Protein AF-A0A352UNN5-F1 (afdb_monomer)

Foldseek 3Di:
DDDPDDKDKDKDAQVNLVVLVVCVCVDCPSVVVDDDDPPDDDDDPSRCCVVCVVDRMDMDMD

Mean predicted aligned error: 5.94 Å

Solvent-accessible surface area (backbone atoms only — not comparable to full-atom values): 4094 Å² total; per-residue (Å²): 135,84,89,80,83,84,73,46,82,49,65,53,44,58,68,58,50,50,57,45,64,77,45,40,71,76,36,49,73,68,52,69,74,42,94,68,85,74,86,73,95,69,70,53,71,65,52,41,50,70,74,44,68,87,55,65,55,50,83,44,80,86

Radius of gyration: 14.74 Å; Cα contacts (8 Å, |Δi|>4): 45; chains: 1; bounding box: 35×25×38 Å

Structure (mmCIF, N/CA/C/O backbone):
data_AF-A0A352UNN5-F1
#
_entry.id   AF-A0A352UNN5-F1
#
loop_
_atom_site.group_PDB
_atom_site.id
_atom_site.type_symbol
_atom_site.label_atom_id
_atom_site.label_alt_id
_atom_site.label_comp_id
_atom_site.label_asym_id
_atom_site.label_entity_id
_atom_site.label_seq_id
_atom_site.pdbx_PDB_ins_code
_atom_site.Cartn_x
_atom_site.Cartn_y
_atom_site.Cartn_z
_atom_site.occupancy
_atom_site.B_iso_or_equiv
_atom_site.auth_seq_id
_atom_site.auth_comp_id
_atom_site.auth_asym_id
_atom_site.aut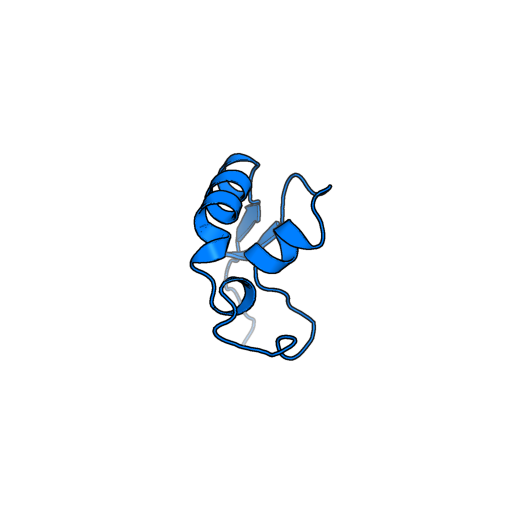h_atom_id
_atom_site.pdbx_PDB_model_num
ATOM 1 N N . PRO A 1 1 ? 22.547 -13.539 -20.972 1.00 76.50 1 PRO A N 1
ATOM 2 C CA . PRO A 1 1 ? 21.517 -12.806 -21.755 1.00 76.50 1 PRO A CA 1
ATOM 3 C C . PRO A 1 1 ? 21.127 -11.497 -21.051 1.00 76.50 1 PRO A C 1
ATOM 5 O O . PRO A 1 1 ? 21.029 -11.498 -19.829 1.00 76.50 1 PRO A O 1
ATOM 8 N N . VAL A 1 2 ? 20.941 -10.396 -21.789 1.00 85.62 2 VAL A N 1
ATOM 9 C CA . VAL A 1 2 ? 20.499 -9.111 -21.209 1.00 85.62 2 VAL A CA 1
ATOM 10 C C . VAL A 1 2 ? 18.978 -9.133 -21.054 1.00 85.62 2 VAL A C 1
ATOM 12 O O . VAL A 1 2 ? 18.275 -9.440 -22.016 1.00 85.62 2 VAL A O 1
ATOM 15 N N . ASN A 1 3 ? 18.474 -8.828 -19.857 1.00 86.94 3 ASN A N 1
ATOM 16 C CA . ASN A 1 3 ? 17.038 -8.716 -19.605 1.00 86.94 3 ASN A CA 1
ATOM 17 C C . ASN A 1 3 ? 16.460 -7.523 -20.396 1.00 86.94 3 ASN A C 1
ATOM 19 O O . ASN A 1 3 ? 16.985 -6.416 -20.304 1.00 86.94 3 ASN A O 1
ATOM 23 N N . ARG A 1 4 ? 15.409 -7.767 -21.191 1.00 91.94 4 ARG A N 1
ATOM 24 C CA . ARG A 1 4 ? 14.696 -6.765 -22.009 1.00 91.94 4 ARG A CA 1
ATOM 25 C C . ARG A 1 4 ? 13.228 -6.590 -21.598 1.00 91.94 4 ARG A C 1
ATOM 27 O O . ARG A 1 4 ? 12.455 -6.016 -22.359 1.00 91.94 4 ARG A O 1
ATOM 34 N N . ALA A 1 5 ? 12.825 -7.135 -20.451 1.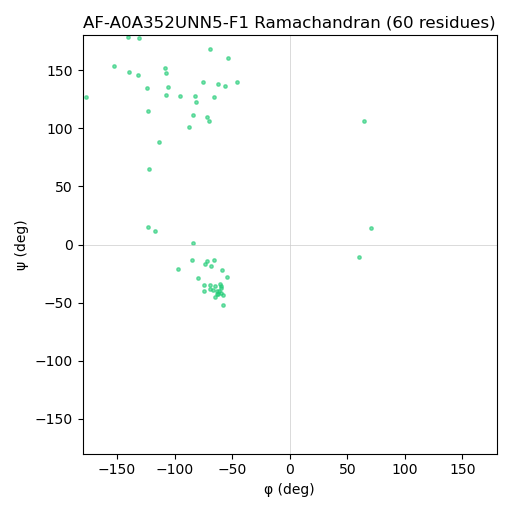00 92.94 5 ALA A N 1
ATOM 35 C CA . ALA A 1 5 ? 11.466 -6.980 -19.954 1.00 92.94 5 ALA A CA 1
ATOM 36 C C . ALA A 1 5 ? 11.158 -5.497 -19.692 1.00 92.94 5 ALA A C 1
ATOM 38 O O . ALA A 1 5 ? 12.000 -4.763 -19.173 1.00 92.94 5 ALA A O 1
ATOM 39 N N . VAL A 1 6 ? 9.953 -5.074 -20.069 1.00 94.19 6 VAL A N 1
ATOM 40 C CA . VAL A 1 6 ? 9.440 -3.726 -19.808 1.00 94.19 6 VAL A CA 1
ATOM 41 C C . VAL A 1 6 ? 8.617 -3.782 -18.529 1.00 94.19 6 VAL A C 1
ATOM 43 O O . VAL A 1 6 ? 7.722 -4.615 -18.421 1.00 94.19 6 VAL A O 1
ATOM 46 N N . CYS A 1 7 ? 8.932 -2.900 -17.585 1.00 95.62 7 CYS A N 1
ATOM 47 C CA . CYS A 1 7 ? 8.117 -2.649 -16.401 1.00 95.62 7 CYS A CA 1
ATOM 48 C C . CYS A 1 7 ? 7.439 -1.290 -16.545 1.00 95.62 7 CYS A C 1
ATOM 50 O O . CYS A 1 7 ? 8.028 -0.353 -17.096 1.00 95.62 7 CYS A O 1
ATOM 52 N N . TRP A 1 8 ? 6.238 -1.159 -15.996 1.00 96.88 8 TRP A N 1
ATOM 53 C CA . TRP A 1 8 ? 5.525 0.111 -15.944 1.00 96.88 8 TRP A CA 1
ATOM 54 C C . TRP A 1 8 ? 5.483 0.655 -14.526 1.00 96.88 8 TRP A C 1
ATOM 56 O O . TRP A 1 8 ? 5.504 -0.086 -13.546 1.00 96.88 8 TRP A O 1
ATOM 66 N N . LEU A 1 9 ? 5.412 1.980 -14.432 1.00 97.69 9 LEU A N 1
ATOM 67 C CA . LEU A 1 9 ? 5.279 2.692 -13.173 1.00 97.69 9 LEU A CA 1
ATOM 68 C C . LEU A 1 9 ? 3.871 3.260 -13.056 1.00 97.69 9 LEU A C 1
ATOM 70 O O . LEU A 1 9 ? 3.404 3.958 -13.956 1.00 97.69 9 LEU A O 1
ATOM 74 N N . THR A 1 10 ? 3.212 2.995 -11.936 1.00 98.00 10 THR A N 1
ATOM 75 C CA . THR A 1 10 ? 1.904 3.571 -11.626 1.00 98.00 10 THR A CA 1
ATOM 76 C C . THR A 1 10 ? 1.804 3.949 -10.150 1.00 98.00 10 THR A C 1
ATOM 78 O O . THR A 1 10 ? 2.745 3.765 -9.374 1.00 98.00 10 THR A O 1
ATOM 81 N N . TYR A 1 11 ? 0.667 4.518 -9.762 1.00 98.06 11 TYR A N 1
ATOM 82 C CA . TYR A 1 11 ? 0.405 4.994 -8.414 1.00 98.06 11 TYR A CA 1
ATOM 83 C C . TYR A 1 11 ? -1.021 4.659 -7.983 1.00 98.06 11 TYR A C 1
ATOM 85 O O . TYR A 1 11 ? -1.948 4.679 -8.790 1.00 98.06 11 TYR A O 1
ATOM 93 N N . THR A 1 12 ? -1.208 4.420 -6.687 1.00 97.94 12 THR A N 1
ATOM 94 C CA . THR A 1 12 ? -2.544 4.465 -6.079 1.00 97.94 12 THR A CA 1
ATOM 95 C C . THR A 1 12 ? -3.068 5.903 -6.040 1.00 97.94 12 THR A C 1
ATOM 97 O O . THR A 1 12 ? -2.299 6.858 -6.147 1.00 97.94 12 THR A O 1
ATOM 100 N N . ASN A 1 13 ? -4.353 6.065 -5.749 1.00 97.88 13 ASN A N 1
ATOM 101 C CA . ASN A 1 13 ? -4.987 7.358 -5.491 1.00 97.88 13 ASN A CA 1
ATOM 102 C C . ASN A 1 13 ? -5.829 7.313 -4.202 1.00 97.88 13 ASN A C 1
ATOM 104 O O . ASN A 1 13 ? -5.942 6.264 -3.563 1.00 97.88 13 ASN A O 1
ATOM 108 N N . GLU A 1 14 ? -6.427 8.446 -3.836 1.00 97.62 14 GLU A N 1
ATOM 109 C CA . GLU A 1 14 ? -7.265 8.569 -2.636 1.00 97.62 14 GLU A CA 1
ATOM 110 C C . GLU A 1 14 ? -8.471 7.625 -2.661 1.00 97.62 14 GLU A C 1
ATOM 112 O O . GLU A 1 14 ? -8.811 7.039 -1.636 1.00 97.62 14 GLU A O 1
ATOM 117 N N . GLU A 1 15 ? -9.058 7.403 -3.839 1.00 98.06 15 GLU A N 1
ATOM 118 C CA . GLU A 1 15 ? -10.171 6.467 -4.018 1.00 98.06 15 GLU A CA 1
ATOM 119 C C . GLU A 1 15 ? -9.758 5.024 -3.694 1.00 98.06 15 GLU A C 1
ATOM 121 O O . GLU A 1 15 ? -10.448 4.310 -2.970 1.00 98.06 15 GLU A O 1
ATOM 126 N N . THR A 1 16 ? -8.567 4.614 -4.135 1.00 97.62 16 THR A N 1
ATOM 127 C CA . THR A 1 16 ? -7.982 3.315 -3.775 1.00 97.62 16 THR A CA 1
ATOM 128 C C . THR A 1 16 ? -7.812 3.203 -2.261 1.00 97.62 16 THR A C 1
ATOM 130 O O . THR A 1 16 ? -8.095 2.160 -1.674 1.00 97.62 16 THR A O 1
ATOM 133 N N . HIS A 1 17 ? -7.362 4.276 -1.602 1.00 97.25 17 HIS A N 1
ATOM 134 C CA . HIS A 1 17 ? -7.177 4.267 -0.151 1.00 97.25 17 HIS A CA 1
ATOM 135 C C . HIS A 1 17 ? -8.504 4.204 0.596 1.00 97.25 17 HIS A C 1
ATOM 137 O O . HIS A 1 17 ? -8.583 3.514 1.608 1.00 97.25 17 HIS A O 1
ATOM 143 N N . ARG A 1 18 ? -9.538 4.897 0.107 1.00 97.44 18 ARG A N 1
ATOM 144 C CA . ARG A 1 18 ? -10.895 4.836 0.658 1.00 97.44 18 ARG A CA 1
ATOM 145 C C . ARG A 1 18 ? -11.423 3.403 0.628 1.00 97.44 18 ARG A C 1
ATOM 147 O O . ARG A 1 18 ? -11.773 2.878 1.680 1.00 97.44 18 ARG A O 1
ATOM 154 N N . ILE A 1 19 ? -11.365 2.749 -0.534 1.00 97.38 19 ILE A N 1
ATOM 155 C CA . ILE A 1 19 ? -11.820 1.360 -0.711 1.00 97.38 19 ILE A CA 1
ATOM 156 C C . ILE A 1 19 ? -11.084 0.409 0.241 1.00 97.38 19 ILE A C 1
ATOM 158 O O . ILE A 1 19 ? -11.706 -0.450 0.865 1.00 97.38 19 ILE A O 1
ATOM 162 N N . ILE A 1 20 ? -9.764 0.565 0.380 1.00 95.56 20 ILE A N 1
ATOM 163 C CA . ILE A 1 20 ? -8.967 -0.278 1.279 1.00 95.56 20 ILE A CA 1
ATOM 164 C C . ILE A 1 20 ? -9.368 -0.058 2.742 1.00 95.56 20 ILE A C 1
ATOM 166 O O . ILE A 1 20 ? -9.561 -1.035 3.460 1.00 95.56 20 ILE A O 1
ATOM 170 N N . ARG A 1 21 ? -9.539 1.198 3.179 1.00 94.25 21 ARG A N 1
ATOM 171 C CA . ARG A 1 21 ? -9.960 1.522 4.554 1.00 94.25 21 ARG A CA 1
ATOM 172 C C . ARG A 1 21 ? -11.334 0.946 4.893 1.00 94.25 21 ARG A C 1
ATOM 174 O O . ARG A 1 21 ? -11.505 0.427 5.988 1.00 94.25 21 ARG A O 1
ATOM 181 N N . GLU A 1 22 ? -12.270 0.989 3.947 1.00 96.56 22 GLU A N 1
ATOM 182 C CA . GLU A 1 22 ? -13.625 0.431 4.090 1.00 96.56 22 GLU A CA 1
ATOM 183 C C . GLU A 1 22 ? -13.658 -1.099 4.220 1.00 96.56 22 GLU A C 1
ATOM 185 O O . GLU A 1 22 ? -14.694 -1.64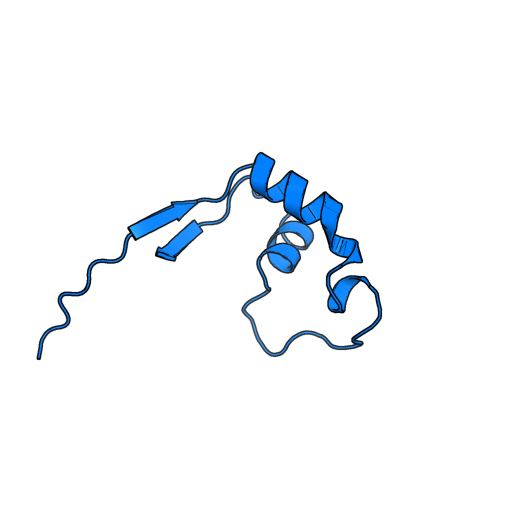4 4.578 1.00 96.56 22 GLU A O 1
ATOM 190 N N . ASN A 1 23 ? -12.550 -1.790 3.925 1.00 95.00 23 ASN A N 1
ATOM 191 C CA . ASN A 1 23 ? -12.457 -3.252 3.941 1.00 95.00 23 ASN A CA 1
ATOM 192 C C . ASN A 1 23 ? -11.347 -3.772 4.875 1.00 95.00 23 ASN A C 1
ATOM 194 O O . ASN A 1 23 ? -10.944 -4.933 4.759 1.00 95.00 23 ASN A O 1
ATOM 198 N N . LEU A 1 24 ? -10.805 -2.936 5.772 1.00 91.00 24 LEU A N 1
ATOM 199 C CA . LEU A 1 24 ? -9.726 -3.347 6.683 1.00 91.00 24 LEU A CA 1
ATOM 200 C C . LEU A 1 24 ? -10.149 -4.495 7.604 1.00 91.00 24 LEU A C 1
ATOM 202 O O . LEU A 1 24 ? -9.344 -5.375 7.884 1.00 91.00 24 LEU A O 1
ATOM 206 N N . ASP A 1 25 ? -11.412 -4.529 8.012 1.00 89.38 25 ASP A N 1
ATOM 207 C CA . ASP A 1 25 ? -12.025 -5.579 8.831 1.00 89.38 25 ASP A CA 1
ATOM 208 C C . ASP A 1 25 ? -11.960 -6.974 8.191 1.00 89.38 25 ASP A C 1
ATOM 210 O O . ASP A 1 25 ? -12.019 -7.983 8.887 1.00 89.38 25 ASP A O 1
ATOM 214 N N . ARG A 1 26 ? -11.793 -7.046 6.867 1.00 88.88 26 ARG A N 1
ATOM 215 C CA . ARG A 1 26 ? -11.645 -8.306 6.127 1.00 88.88 26 ARG A CA 1
ATOM 216 C C . 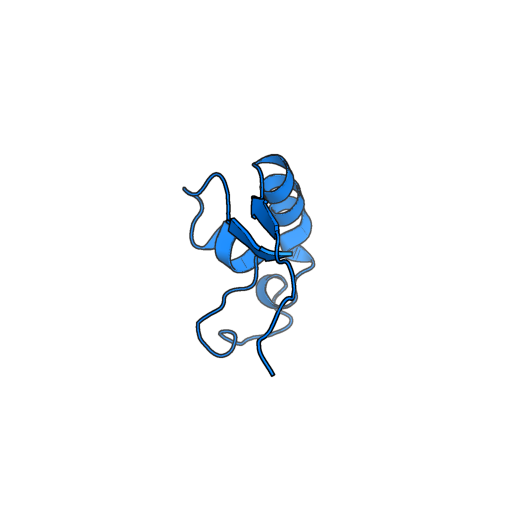ARG A 1 26 ? -10.207 -8.816 6.108 1.00 88.88 26 ARG A C 1
ATOM 218 O O . ARG A 1 26 ? -9.974 -9.952 5.696 1.00 88.88 26 ARG A O 1
ATOM 225 N N . CYS A 1 27 ? -9.237 -7.990 6.495 1.00 84.00 27 CYS A N 1
ATOM 226 C CA . CYS A 1 27 ? -7.836 -8.380 6.545 1.00 84.00 27 CYS A CA 1
ATOM 227 C C . CYS A 1 27 ? -7.559 -9.145 7.852 1.00 84.00 27 CYS A C 1
ATOM 229 O O . CYS A 1 27 ? -7.746 -8.568 8.923 1.00 84.00 27 CYS A O 1
ATOM 231 N N . PRO A 1 28 ? -7.048 -10.393 7.804 1.00 81.19 28 PRO A N 1
ATOM 232 C CA . PRO A 1 28 ? -6.802 -11.216 8.995 1.00 81.19 28 PRO A CA 1
ATOM 233 C C . PRO A 1 28 ? -5.925 -10.560 10.072 1.00 81.19 28 PRO A C 1
ATOM 235 O O . PRO A 1 28 ? -6.067 -10.871 11.255 1.00 81.19 28 PRO A O 1
ATOM 238 N N . LEU A 1 29 ? -5.030 -9.654 9.654 1.00 78.06 29 LEU A N 1
ATOM 239 C CA . LEU A 1 29 ? -4.169 -8.859 10.538 1.00 78.06 29 LEU A CA 1
ATOM 240 C C . LEU A 1 29 ? -4.957 -7.822 11.350 1.00 78.06 29 LEU A C 1
ATOM 242 O O . LEU A 1 29 ? -4.609 -7.543 12.490 1.00 78.06 29 LEU A O 1
ATOM 246 N N . TYR A 1 30 ? -6.006 -7.244 10.766 1.00 78.94 30 TYR A N 1
ATOM 247 C CA . TYR A 1 30 ? -6.836 -6.215 11.400 1.00 78.94 30 TYR A CA 1
ATOM 248 C C . TYR A 1 30 ? -8.111 -6.789 12.027 1.00 78.94 30 TYR A C 1
ATOM 250 O O . TYR A 1 30 ? -8.676 -6.182 12.931 1.00 78.94 30 TYR A O 1
ATOM 258 N N . SER A 1 31 ? -8.543 -7.972 11.592 1.00 80.81 31 SER A N 1
ATOM 259 C CA . SER A 1 31 ? -9.711 -8.679 12.116 1.00 80.81 31 SER A CA 1
ATOM 260 C C . SER A 1 31 ? -9.415 -9.505 13.377 1.00 80.81 31 SER A C 1
ATOM 262 O O . SER A 1 31 ? -10.298 -10.209 13.863 1.00 80.81 31 SER A O 1
ATOM 264 N N . GLY A 1 32 ? -8.172 -9.488 13.877 1.00 73.50 32 GLY A N 1
ATOM 265 C CA . GLY A 1 32 ? -7.749 -10.240 15.066 1.00 73.50 32 GLY A CA 1
ATOM 266 C C . GLY A 1 32 ? -7.668 -11.759 14.871 1.00 73.50 32 GLY A C 1
ATOM 267 O O . GLY A 1 32 ? -7.604 -12.498 15.848 1.00 73.50 32 GLY A O 1
ATOM 268 N N . VAL A 1 33 ? -7.687 -12.243 13.621 1.00 77.25 33 VAL A N 1
ATOM 269 C CA . VAL A 1 33 ? -7.576 -13.682 13.301 1.00 77.25 33 VAL A CA 1
A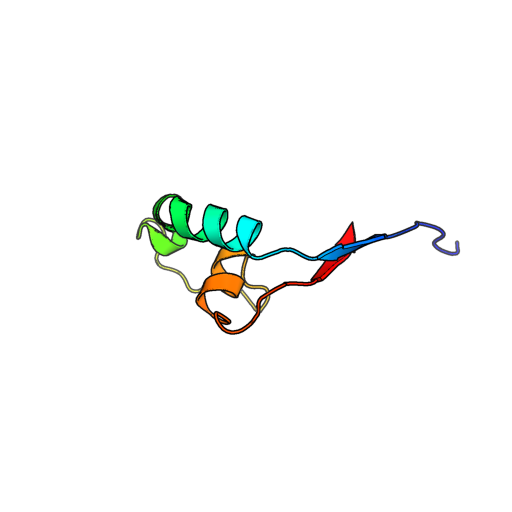TOM 270 C C . VAL A 1 33 ? -6.121 -14.148 13.362 1.00 77.25 33 VAL A C 1
ATOM 272 O O . VAL A 1 33 ? -5.853 -15.312 13.655 1.00 77.25 33 VAL A O 1
ATOM 275 N N . ILE A 1 34 ? -5.176 -13.249 13.085 1.00 71.50 34 ILE A N 1
ATOM 276 C CA . ILE A 1 34 ? -3.742 -13.523 13.135 1.00 71.50 34 ILE A CA 1
ATOM 277 C C . ILE A 1 34 ? -3.091 -12.540 14.104 1.00 71.50 34 ILE A C 1
ATOM 279 O O . ILE A 1 34 ? -3.030 -11.346 13.823 1.00 71.50 34 ILE A O 1
ATOM 283 N N . ASP A 1 35 ? -2.544 -13.062 15.202 1.00 63.16 35 ASP A N 1
ATOM 284 C CA . ASP A 1 35 ? -1.625 -12.325 16.068 1.00 63.16 35 ASP A CA 1
ATOM 285 C C . ASP A 1 35 ? -0.199 -12.512 15.538 1.00 63.16 35 ASP A C 1
ATOM 287 O O . ASP A 1 35 ? 0.428 -13.563 15.697 1.00 63.16 35 ASP A O 1
ATOM 291 N N . GLY A 1 36 ? 0.311 -11.510 14.825 1.00 61.69 36 GLY A N 1
ATOM 292 C CA . GLY A 1 36 ? 1.651 -11.571 14.260 1.00 61.69 36 GLY A CA 1
ATOM 293 C C . GLY A 1 36 ? 2.058 -10.290 13.552 1.00 61.69 36 GLY A C 1
ATOM 294 O O . GLY A 1 36 ? 1.389 -9.820 12.635 1.00 61.69 36 GLY A O 1
ATOM 295 N N . ILE A 1 37 ? 3.210 -9.748 13.940 1.00 61.91 37 ILE A N 1
ATOM 296 C CA . ILE A 1 37 ? 3.885 -8.691 13.186 1.00 61.91 37 ILE A CA 1
ATOM 297 C C . ILE A 1 37 ? 4.412 -9.359 11.911 1.00 61.91 37 ILE A C 1
ATOM 299 O O . ILE A 1 37 ? 5.331 -10.178 11.981 1.00 61.91 37 ILE A O 1
ATOM 303 N N . GLY A 1 38 ? 3.778 -9.088 10.765 1.00 58.34 38 GLY A N 1
ATOM 304 C CA . GLY A 1 38 ? 4.126 -9.703 9.482 1.00 58.34 38 GLY A CA 1
ATOM 305 C C . GLY A 1 38 ? 5.646 -9.717 9.229 1.00 58.34 38 GLY A C 1
ATOM 306 O O . GLY A 1 38 ? 6.348 -8.760 9.577 1.00 58.34 38 GLY A O 1
ATOM 307 N N . PRO A 1 39 ? 6.195 -10.805 8.662 1.00 59.41 39 PRO A N 1
ATOM 308 C CA . PRO A 1 39 ? 7.627 -11.051 8.662 1.00 59.41 39 PRO A CA 1
ATOM 309 C C . PRO A 1 39 ? 8.328 -10.082 7.704 1.00 59.41 39 PRO A C 1
ATOM 311 O O . PRO A 1 39 ? 8.257 -10.238 6.494 1.00 59.41 39 PRO A O 1
ATOM 314 N N . ARG A 1 40 ? 9.079 -9.129 8.264 1.00 59.56 40 ARG A N 1
ATOM 315 C CA . ARG A 1 40 ? 10.077 -8.286 7.577 1.00 59.56 40 ARG A CA 1
ATOM 316 C C . ARG A 1 40 ? 9.543 -7.331 6.492 1.00 59.56 40 ARG A C 1
ATOM 318 O O . ARG A 1 40 ? 9.345 -7.684 5.338 1.00 59.56 40 ARG A O 1
ATOM 325 N N . TYR A 1 41 ? 9.527 -6.052 6.870 1.00 55.16 41 TYR A N 1
ATOM 326 C CA . TYR A 1 41 ? 9.875 -4.865 6.068 1.00 55.16 41 TYR A CA 1
ATOM 327 C C . TYR A 1 41 ? 9.106 -4.512 4.782 1.00 55.16 41 TYR A C 1
ATOM 329 O O . TYR A 1 41 ? 9.258 -3.379 4.326 1.00 55.16 41 TYR A O 1
ATOM 337 N N . CYS A 1 42 ? 8.236 -5.360 4.229 1.00 57.69 42 CYS A N 1
ATOM 338 C CA . CYS A 1 42 ? 7.284 -4.921 3.205 1.00 57.69 42 CYS A CA 1
ATOM 339 C C . CYS A 1 42 ? 5.856 -5.016 3.748 1.00 57.69 42 CYS A C 1
ATOM 341 O O . CYS A 1 42 ? 5.212 -6.053 3.589 1.00 57.69 42 CYS A O 1
ATOM 343 N N . PRO A 1 43 ? 5.352 -3.960 4.414 1.00 75.94 43 PRO A N 1
ATOM 344 C CA . PRO A 1 43 ? 3.947 -3.921 4.778 1.00 75.94 43 PRO A CA 1
ATOM 345 C C . PRO A 1 43 ? 3.097 -4.082 3.512 1.00 75.94 43 PRO A C 1
ATOM 347 O O . PRO A 1 43 ? 3.398 -3.482 2.470 1.00 75.94 43 PRO A O 1
ATOM 350 N N . SER A 1 44 ? 2.053 -4.905 3.609 1.00 88.31 44 SER A N 1
ATOM 351 C CA . SER A 1 44 ? 0.998 -4.982 2.600 1.00 88.31 44 SER A CA 1
ATOM 352 C C . SER A 1 44 ? 0.412 -3.588 2.338 1.00 88.31 44 SER A C 1
ATOM 354 O O . SER A 1 44 ? 0.616 -2.661 3.130 1.00 88.31 44 SER A O 1
ATOM 356 N N . ILE A 1 45 ? -0.256 -3.382 1.200 1.00 92.44 45 ILE A N 1
ATOM 357 C CA . ILE A 1 45 ? -0.713 -2.035 0.817 1.00 92.44 45 ILE A CA 1
ATOM 358 C C . ILE A 1 45 ? -1.666 -1.437 1.860 1.00 92.44 45 ILE A C 1
ATOM 360 O O . ILE A 1 45 ? -1.550 -0.260 2.194 1.00 92.44 45 ILE A O 1
ATOM 364 N N . GLU A 1 46 ? -2.532 -2.257 2.448 1.00 92.06 46 GLU A N 1
ATOM 365 C CA . GLU A 1 46 ? -3.416 -1.881 3.544 1.00 92.06 46 GLU A CA 1
ATOM 366 C C . GLU A 1 46 ? -2.636 -1.481 4.799 1.00 92.06 46 GLU A C 1
ATOM 368 O O . GLU A 1 46 ? -2.927 -0.447 5.400 1.00 92.06 46 GLU A O 1
ATOM 373 N N . THR A 1 47 ? -1.553 -2.196 5.111 1.00 89.88 47 THR A N 1
ATOM 374 C CA . THR A 1 47 ? -0.668 -1.841 6.224 1.00 89.88 47 THR A CA 1
ATOM 375 C C . THR A 1 47 ? 0.062 -0.522 5.970 1.00 89.88 47 THR A C 1
ATOM 377 O O . THR A 1 47 ? 0.187 0.302 6.878 1.00 89.88 47 THR A O 1
ATOM 380 N N . LYS A 1 48 ? 0.504 -0.263 4.731 1.00 91.75 48 LYS A N 1
ATOM 381 C CA . LYS A 1 48 ? 1.120 1.017 4.335 1.00 91.75 48 LYS A CA 1
ATOM 382 C C . LYS A 1 48 ? 0.155 2.1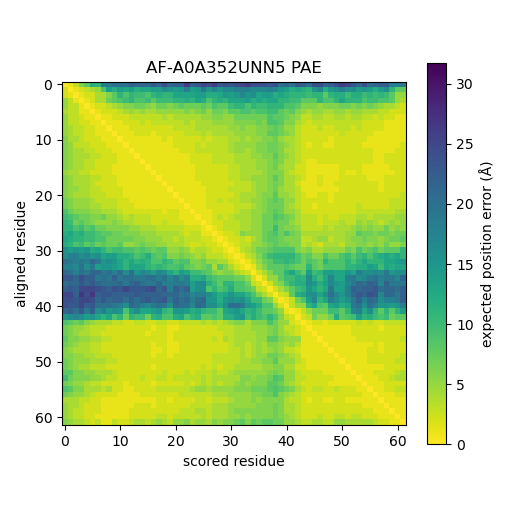88 4.482 1.00 91.75 48 LYS A C 1
ATOM 384 O O . LYS A 1 48 ? 0.557 3.220 5.002 1.00 91.75 48 LYS A O 1
ATOM 389 N N . ILE A 1 49 ? -1.103 2.020 4.078 1.00 93.12 49 ILE A N 1
ATOM 390 C CA . ILE A 1 49 ? -2.127 3.072 4.173 1.00 93.12 49 ILE A CA 1
ATOM 391 C C . ILE A 1 49 ? -2.446 3.4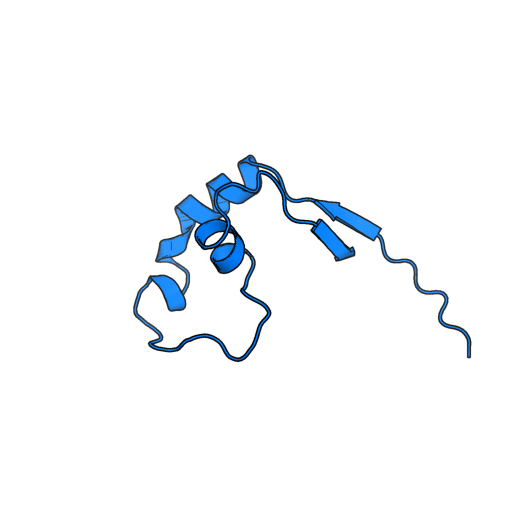25 5.631 1.00 93.12 49 ILE A C 1
ATOM 393 O O . ILE A 1 49 ? -2.681 4.595 5.926 1.00 93.12 49 ILE A O 1
ATOM 397 N N . VAL A 1 50 ? -2.434 2.443 6.538 1.00 90.94 50 VAL A N 1
ATOM 398 C CA . VAL A 1 50 ? -2.627 2.680 7.980 1.00 90.94 50 VAL A CA 1
ATOM 399 C C . VAL A 1 50 ? -1.381 3.296 8.624 1.00 90.94 50 VAL A C 1
ATOM 401 O O . VAL A 1 50 ? -1.499 4.200 9.444 1.00 90.94 50 VAL A O 1
ATOM 404 N N . THR A 1 51 ? -0.186 2.836 8.243 1.00 90.44 51 THR A N 1
ATOM 405 C CA . THR A 1 51 ? 1.084 3.296 8.835 1.00 90.44 51 THR A CA 1
ATOM 406 C C . THR A 1 51 ? 1.483 4.695 8.355 1.00 90.44 51 THR A C 1
ATOM 408 O O . THR A 1 51 ? 2.048 5.470 9.123 1.00 90.44 51 THR A O 1
ATOM 411 N N . PHE A 1 52 ? 1.187 5.031 7.096 1.00 93.31 52 PHE A N 1
ATOM 412 C CA . PHE A 1 52 ? 1.564 6.293 6.449 1.00 93.31 52 PHE A CA 1
ATOM 413 C C . PHE A 1 52 ? 0.325 7.053 5.943 1.00 93.31 52 PHE A C 1
ATOM 415 O O . PHE A 1 52 ? 0.142 7.212 4.731 1.00 93.31 52 PHE A O 1
ATOM 422 N N . PRO A 1 53 ? -0.560 7.514 6.846 1.00 92.94 53 PRO A N 1
ATOM 423 C CA . PRO A 1 53 ? -1.835 8.121 6.468 1.00 92.94 53 PRO A CA 1
ATOM 424 C C . PRO A 1 53 ? -1.686 9.483 5.770 1.00 92.94 53 PRO A C 1
ATOM 426 O O . PRO A 1 53 ? -2.613 9.918 5.093 1.00 92.94 53 PRO A O 1
ATOM 429 N N . ASP A 1 54 ? -0.532 10.145 5.898 1.00 95.81 54 ASP A N 1
ATOM 430 C CA . ASP A 1 54 ? -0.196 11.410 5.230 1.00 95.81 54 ASP A CA 1
ATOM 431 C C . ASP A 1 54 ? 0.092 11.245 3.727 1.00 95.81 54 ASP A C 1
ATOM 433 O O . ASP A 1 54 ? 0.099 12.219 2.971 1.00 95.81 54 ASP A O 1
ATOM 437 N N . LYS A 1 55 ? 0.352 10.016 3.267 1.00 95.19 55 LYS A N 1
ATOM 438 C CA . LYS A 1 55 ? 0.675 9.734 1.867 1.00 95.19 55 LYS A CA 1
ATOM 439 C C . LYS A 1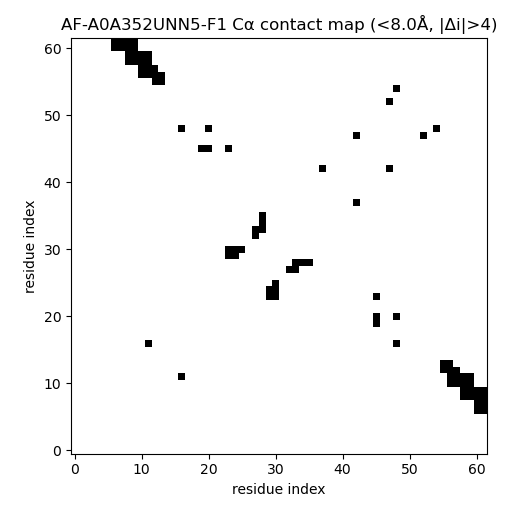 55 ? -0.607 9.597 1.051 1.00 95.19 55 LYS A C 1
ATOM 441 O O . LYS A 1 55 ? -1.297 8.591 1.142 1.00 95.19 55 LYS A O 1
ATOM 446 N N . THR A 1 56 ? -0.867 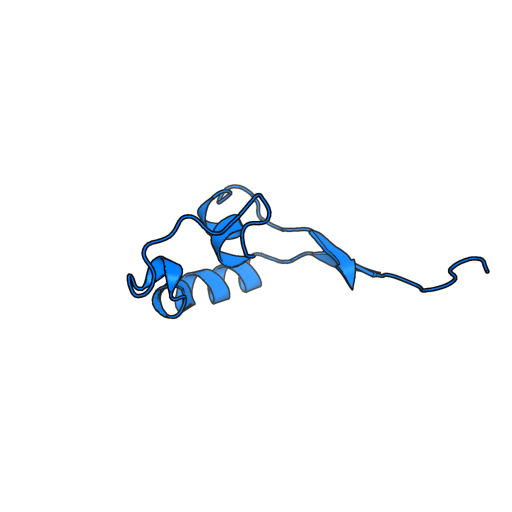10.553 0.158 1.00 95.88 56 THR A N 1
ATOM 447 C CA . THR A 1 56 ? -2.021 10.522 -0.769 1.00 95.88 56 THR A CA 1
ATOM 448 C C . THR A 1 56 ? -1.883 9.491 -1.897 1.00 95.88 56 THR A C 1
ATOM 450 O O . THR A 1 56 ? -2.858 9.150 -2.565 1.00 95.88 56 THR A O 1
ATOM 453 N N . ARG A 1 57 ? -0.673 8.951 -2.119 1.00 97.31 57 ARG A N 1
ATOM 454 C CA . ARG A 1 57 ? -0.392 7.915 -3.125 1.00 97.31 57 ARG A CA 1
ATOM 455 C C . ARG A 1 57 ? 0.798 7.029 -2.758 1.00 97.31 57 ARG A C 1
ATOM 457 O O . ARG A 1 57 ? 1.733 7.478 -2.101 1.00 97.31 57 ARG A O 1
ATOM 464 N N . HIS A 1 58 ? 0.794 5.804 -3.277 1.00 96.38 58 HIS A N 1
ATOM 465 C CA . HIS A 1 58 ? 1.881 4.830 -3.188 1.00 96.38 58 HIS A CA 1
ATOM 466 C C . HIS A 1 58 ? 2.295 4.391 -4.597 1.00 96.38 58 HIS A C 1
ATOM 468 O O . HIS A 1 58 ? 1.433 4.122 -5.430 1.00 96.38 58 HIS A O 1
ATOM 474 N N . GLN A 1 59 ? 3.601 4.339 -4.866 1.00 96.50 59 GLN A N 1
ATOM 475 C CA . GLN A 1 59 ? 4.151 3.899 -6.152 1.00 96.50 59 GLN A CA 1
ATOM 476 C C . GLN A 1 59 ? 4.076 2.374 -6.293 1.00 96.50 59 GLN A C 1
ATOM 478 O O . GLN A 1 59 ? 4.360 1.647 -5.340 1.00 96.50 59 GLN A O 1
ATOM 483 N N . LEU A 1 60 ? 3.738 1.904 -7.491 1.00 95.00 60 LEU A N 1
ATOM 484 C CA . LEU A 1 60 ? 3.604 0.497 -7.855 1.00 95.00 60 LEU A CA 1
ATOM 485 C C . LEU A 1 60 ? 4.347 0.229 -9.169 1.00 95.00 60 LEU A C 1
ATOM 487 O O . LEU A 1 60 ? 4.370 1.086 -10.054 1.00 95.00 60 LEU A O 1
ATOM 491 N N . PHE A 1 61 ? 4.919 -0.967 -9.291 1.00 95.50 61 PHE A N 1
ATOM 492 C CA . PHE A 1 61 ? 5.472 -1.479 -10.543 1.00 95.50 61 PHE A CA 1
ATOM 493 C C . PHE A 1 61 ? 4.529 -2.543 -11.108 1.00 95.50 61 PHE A C 1
ATOM 495 O O . PHE A 1 61 ? 4.049 -3.386 -10.347 1.00 95.50 61 PHE A O 1
ATOM 502 N N . ILE A 1 62 ? 4.269 -2.480 -12.414 1.00 93.06 62 ILE A N 1
ATOM 503 C CA . ILE A 1 62 ? 3.560 -3.507 -13.192 1.00 93.06 62 ILE A CA 1
ATOM 504 C C . ILE A 1 62 ? 4.584 -4.232 -14.058 1.00 93.06 62 ILE A C 1
ATOM 506 O O . ILE A 1 62 ? 5.405 -3.524 -14.691 1.00 93.06 62 ILE A O 1
#

Sequence (62 aa):
PVNRAVCWLTYTNEETHRIIRENLDRCPLYSGVIDGIGPRYCPSIETKIVTFPDKTRHQLFI

pLDDT: mean 87.1, std 12.56, range [55.16, 98.06]

Secondary structure (DSSP, 8-state):
--------EEE--HHHHHHHHTTGGGSTTTTTS-----SSS---HHHHHHH-TT-S--EEE-